Protein AF-A0A172U5B4-F1 (afdb_monomer)

Sequence (116 aa):
MLLCGNLLPIRLQSKPHFLSVRSVSVEVDYENYEIVSVFQDYALIDAESYQRNYQTYNGRPLPVGYYVVNWPEHIRVRRFDERAVFHGPFPSRMEAASALNRLTVNAAAFRRHKLL

Mean predicted aligned error: 14.09 Å

Foldseek 3Di:
DDDDDDDDDDDDDDDPPPPPPPPPPLVLPVVFKWKWFDPDFQWIQTPVRDIAGAEALVRGGDPTAIWIWGAPPPDPDPHNYNRIDTHDRDHDPVVNVVVSVVVSVVVSVVVVVVPD

pLDDT: mean 71.97, std 20.11, range [33.91, 93.69]

Structure (mmCIF, N/CA/C/O backbone):
data_AF-A0A172U5B4-F1
#
_entry.id   AF-A0A172U5B4-F1
#
loop_
_atom_site.group_PDB
_atom_site.id
_atom_site.type_symbol
_atom_site.label_atom_id
_atom_site.label_alt_id
_atom_site.label_comp_id
_atom_site.label_asym_id
_atom_site.label_entity_id
_atom_site.label_seq_id
_atom_site.pdbx_PDB_ins_code
_atom_site.Cartn_x
_atom_site.Cartn_y
_atom_site.Cartn_z
_atom_site.occupancy
_atom_site.B_iso_or_equiv
_atom_site.auth_seq_id
_atom_site.auth_comp_id
_atom_site.auth_asym_id
_atom_site.auth_atom_id
_atom_site.pdbx_PDB_model_num
ATOM 1 N N . MET A 1 1 ? 50.274 51.825 -26.312 1.00 36.62 1 MET A N 1
ATOM 2 C CA . MET A 1 1 ? 49.072 50.987 -26.507 1.00 36.62 1 MET A CA 1
ATOM 3 C C . MET A 1 1 ? 49.473 49.528 -26.299 1.00 36.62 1 MET A C 1
ATOM 5 O O . MET A 1 1 ? 50.285 49.054 -27.074 1.00 36.62 1 MET A O 1
ATOM 9 N N . LEU A 1 2 ? 49.027 48.910 -25.188 1.00 41.53 2 LEU A N 1
ATOM 10 C CA . LEU A 1 2 ? 48.350 47.591 -25.102 1.00 41.53 2 LEU A CA 1
ATOM 11 C C . LEU A 1 2 ? 48.728 46.547 -26.194 1.00 41.53 2 LEU A C 1
ATOM 13 O O . LEU A 1 2 ? 48.509 46.824 -27.363 1.00 41.53 2 LEU A O 1
ATOM 17 N N . LEU A 1 3 ? 49.258 45.342 -25.910 1.00 39.00 3 LEU A N 1
ATOM 18 C CA . LEU A 1 3 ? 48.615 44.231 -25.175 1.00 39.00 3 LEU A CA 1
ATOM 19 C C . LEU A 1 3 ? 49.552 43.011 -24.963 1.00 39.00 3 LEU A C 1
ATOM 21 O O . LEU A 1 3 ? 50.371 42.716 -25.823 1.00 39.00 3 LEU A O 1
ATOM 25 N N . CYS A 1 4 ? 49.267 42.279 -23.870 1.00 33.91 4 CYS A N 1
ATOM 26 C CA . CYS A 1 4 ? 49.280 40.810 -23.670 1.00 33.91 4 CYS A CA 1
ATOM 27 C C . CYS A 1 4 ? 50.587 40.010 -23.870 1.00 33.91 4 CYS A C 1
ATOM 29 O O . CYS A 1 4 ? 51.245 40.107 -24.888 1.00 33.91 4 CYS A O 1
ATOM 31 N N . GLY A 1 5 ? 51.014 39.121 -22.968 1.00 36.78 5 GLY A N 1
ATOM 32 C CA . GLY A 1 5 ? 50.263 38.334 -21.983 1.00 36.78 5 GLY A CA 1
ATOM 33 C C . GLY A 1 5 ? 50.318 36.848 -22.367 1.00 36.78 5 GLY A C 1
ATOM 34 O O . GLY A 1 5 ? 49.683 36.447 -23.332 1.00 36.78 5 GLY A O 1
ATOM 35 N N . ASN A 1 6 ? 51.117 36.081 -21.617 1.00 45.19 6 ASN A N 1
ATOM 36 C CA . ASN A 1 6 ? 51.410 34.640 -21.696 1.00 45.19 6 ASN A CA 1
ATOM 37 C C . ASN A 1 6 ? 50.272 33.717 -22.171 1.00 45.19 6 ASN A C 1
ATOM 39 O O . ASN A 1 6 ? 49.153 33.853 -21.689 1.00 45.19 6 ASN A O 1
ATOM 43 N N . LEU A 1 7 ? 50.601 32.651 -22.917 1.00 42.72 7 LEU A N 1
ATOM 44 C CA . LEU A 1 7 ? 49.854 31.385 -22.853 1.00 42.72 7 LEU A CA 1
ATOM 45 C C . LEU A 1 7 ? 50.749 30.185 -23.236 1.00 42.72 7 LEU A C 1
ATOM 47 O O . LEU A 1 7 ? 51.273 30.105 -24.343 1.00 42.72 7 LEU A O 1
ATOM 51 N N . LEU A 1 8 ? 50.934 29.261 -22.289 1.00 43.88 8 LEU A N 1
ATOM 52 C CA . LEU A 1 8 ? 51.609 27.968 -22.461 1.00 43.88 8 LEU A CA 1
ATOM 53 C C . LEU A 1 8 ? 50.732 26.990 -23.274 1.00 43.88 8 LEU A C 1
ATOM 55 O O . LEU A 1 8 ? 49.504 27.078 -23.197 1.00 43.88 8 LEU A O 1
ATOM 59 N N . PRO A 1 9 ? 51.318 26.017 -24.000 1.00 40.97 9 PRO A N 1
ATOM 60 C CA . PRO A 1 9 ? 50.551 25.032 -24.757 1.00 40.97 9 PRO A CA 1
ATOM 61 C C . PRO A 1 9 ? 49.877 24.004 -23.835 1.00 40.97 9 PRO A C 1
ATOM 63 O O . PRO A 1 9 ? 50.507 23.367 -22.988 1.00 40.97 9 PRO A O 1
ATOM 66 N N . ILE A 1 10 ? 48.568 23.843 -24.024 1.00 45.50 10 ILE A N 1
ATOM 67 C CA . ILE A 1 10 ? 47.709 22.921 -23.282 1.00 45.50 10 ILE A CA 1
ATOM 68 C C . ILE A 1 10 ? 48.009 21.478 -23.707 1.00 45.50 10 ILE A C 1
ATOM 70 O O . ILE A 1 10 ? 47.967 21.109 -24.879 1.00 45.50 10 ILE A O 1
ATOM 74 N N . ARG A 1 11 ? 48.301 20.668 -22.692 1.00 39.78 11 ARG A N 1
ATOM 75 C CA . ARG A 1 11 ? 48.508 19.218 -22.695 1.00 39.78 11 ARG A CA 1
ATOM 76 C C . ARG A 1 11 ? 47.276 18.504 -23.277 1.00 39.78 11 ARG A C 1
ATOM 78 O O . ARG A 1 11 ? 46.180 18.655 -22.744 1.00 39.78 11 ARG A O 1
ATOM 85 N N . LEU A 1 12 ? 47.458 17.696 -24.328 1.00 41.59 12 LEU A N 1
ATOM 86 C CA . LEU A 1 12 ? 46.450 16.734 -24.790 1.00 41.59 12 LEU A CA 1
ATOM 87 C C . LEU A 1 12 ? 46.108 15.770 -23.640 1.00 41.59 12 LEU A C 1
ATOM 89 O O . LEU A 1 12 ? 46.923 14.922 -23.278 1.00 41.59 12 LEU A O 1
ATOM 93 N N . GLN A 1 13 ? 44.905 15.877 -23.078 1.00 39.16 13 GLN A N 1
ATOM 94 C CA . GLN A 1 13 ? 44.289 14.793 -22.316 1.00 39.16 13 GLN A CA 1
ATOM 95 C C . GLN A 1 13 ? 43.417 13.978 -23.270 1.00 39.16 13 GLN A C 1
ATOM 97 O O . GLN A 1 13 ? 42.387 14.442 -23.762 1.00 39.16 13 GLN A O 1
ATOM 102 N N . SER A 1 14 ? 43.860 12.754 -23.544 1.00 41.75 14 SER A N 1
ATOM 103 C CA . SER A 1 14 ? 43.055 11.706 -24.156 1.00 41.75 14 SER A CA 1
ATOM 104 C C . SER A 1 14 ? 41.821 11.453 -23.286 1.00 41.75 14 SER A C 1
ATOM 106 O O . SER A 1 14 ? 41.917 11.066 -22.123 1.00 41.75 14 SER A O 1
ATOM 108 N N . LYS A 1 15 ? 40.639 11.705 -23.853 1.00 43.88 15 LYS A N 1
ATOM 109 C CA . LYS A 1 15 ? 39.359 11.342 -23.242 1.00 43.88 15 LYS A CA 1
ATOM 110 C C . LYS A 1 15 ? 39.318 9.816 -23.093 1.00 43.88 15 LYS A C 1
ATOM 112 O O . LYS A 1 15 ? 39.514 9.130 -24.099 1.00 43.88 15 LYS A O 1
ATOM 117 N N . PRO A 1 16 ? 39.052 9.256 -21.903 1.00 41.66 16 PRO A N 1
ATOM 118 C CA . PRO A 1 16 ? 38.768 7.838 -21.813 1.00 41.66 16 PRO A CA 1
ATOM 119 C C . PRO A 1 16 ? 37.440 7.590 -22.529 1.00 41.66 16 PRO A C 1
ATOM 121 O O . PRO A 1 16 ? 36.439 8.260 -22.264 1.00 41.66 16 PRO A O 1
ATOM 124 N N . HIS A 1 17 ? 37.450 6.643 -23.466 1.00 38.44 17 HIS A N 1
ATOM 125 C CA . HIS A 1 17 ? 36.243 6.043 -24.015 1.00 38.44 17 HIS A CA 1
ATOM 126 C C . HIS A 1 17 ? 35.446 5.456 -22.848 1.00 38.44 17 HIS A 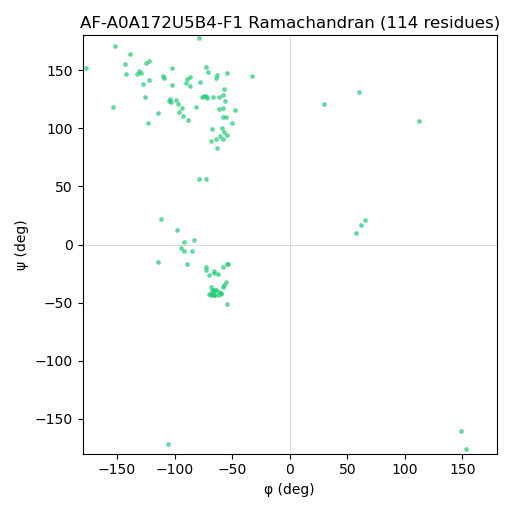C 1
ATOM 128 O O . HIS A 1 17 ? 35.729 4.359 -22.371 1.00 38.44 17 HIS A O 1
ATOM 134 N N . PHE A 1 18 ? 34.469 6.218 -22.359 1.00 44.19 18 PHE A N 1
ATOM 135 C CA . PHE A 1 18 ? 33.476 5.717 -21.429 1.00 44.19 18 PHE A CA 1
ATOM 136 C C . PHE A 1 18 ? 32.634 4.723 -22.222 1.00 44.19 18 PHE A C 1
ATOM 138 O O . PHE A 1 18 ? 31.812 5.107 -23.056 1.00 44.19 18 PHE A O 1
ATOM 145 N N . LEU A 1 19 ? 32.940 3.438 -22.042 1.00 45.59 19 LEU A N 1
ATOM 146 C CA . LEU A 1 19 ? 32.132 2.339 -22.540 1.00 45.59 19 LEU A CA 1
ATOM 147 C C . LEU A 1 19 ? 30.687 2.643 -22.148 1.00 45.59 19 LEU A C 1
ATOM 149 O O . LEU A 1 19 ? 30.368 2.752 -20.965 1.00 45.59 19 LEU A O 1
ATOM 153 N N . SER A 1 20 ? 29.843 2.848 -23.160 1.00 44.75 20 SER A N 1
ATOM 154 C CA . SER A 1 20 ? 28.402 2.954 -23.000 1.00 44.75 20 SER A CA 1
ATOM 155 C C . SER A 1 20 ? 27.941 1.632 -22.405 1.00 44.75 20 SER A C 1
ATOM 157 O O . SER A 1 20 ? 27.748 0.637 -23.106 1.00 44.75 20 SER A O 1
ATOM 159 N N . VAL A 1 21 ? 27.854 1.601 -21.075 1.00 52.88 21 VAL A N 1
ATOM 160 C CA . VAL A 1 21 ? 27.094 0.594 -20.358 1.00 52.88 21 VAL A CA 1
ATOM 161 C C . VAL A 1 21 ? 25.713 0.710 -20.966 1.00 52.88 21 VAL A C 1
ATOM 163 O O . VAL A 1 21 ? 25.057 1.738 -20.808 1.00 52.88 21 VAL A O 1
ATOM 166 N N . ARG A 1 22 ? 25.314 -0.300 -21.747 1.00 45.41 22 ARG A N 1
ATOM 167 C CA . ARG A 1 22 ? 23.924 -0.471 -22.143 1.00 45.41 22 ARG A CA 1
ATOM 168 C C . ARG A 1 22 ? 23.142 -0.381 -20.847 1.00 45.41 22 ARG A C 1
ATOM 170 O O . ARG A 1 22 ? 23.209 -1.302 -20.033 1.00 45.41 22 ARG A O 1
ATOM 177 N N . SER A 1 23 ? 22.483 0.752 -20.638 1.00 45.53 23 SER A N 1
ATOM 178 C CA . SER A 1 23 ? 21.452 0.907 -19.637 1.00 45.53 23 SER A CA 1
ATOM 179 C C . SER A 1 23 ? 20.429 -0.145 -20.013 1.00 45.53 23 SER A C 1
ATOM 181 O O . SER A 1 23 ? 19.594 0.061 -20.887 1.00 45.53 23 SER A O 1
ATOM 183 N N . VAL A 1 24 ? 20.574 -1.341 -19.445 1.00 43.34 24 VAL A N 1
ATOM 184 C CA . VAL A 1 24 ? 19.468 -2.270 -19.344 1.00 43.34 24 VAL A CA 1
ATOM 185 C C . VAL A 1 24 ? 18.529 -1.506 -18.442 1.00 43.34 24 VAL A C 1
ATOM 187 O O . VAL A 1 24 ? 18.703 -1.520 -17.223 1.00 43.34 24 VAL A O 1
ATOM 190 N N . SER A 1 25 ? 17.642 -0.727 -19.061 1.00 44.59 25 SER A N 1
ATOM 191 C CA . SER A 1 25 ? 16.451 -0.207 -18.430 1.00 44.59 25 SER A CA 1
ATOM 192 C C . SER A 1 25 ? 15.780 -1.452 -17.898 1.00 44.59 25 SER A C 1
ATOM 194 O O . SER A 1 25 ? 15.155 -2.213 -18.629 1.00 44.59 25 SER A O 1
ATOM 196 N N . VAL A 1 26 ? 16.062 -1.757 -16.637 1.00 48.47 26 VAL A N 1
ATOM 197 C CA . VAL A 1 26 ? 15.193 -2.611 -15.871 1.00 48.47 26 VAL A CA 1
ATOM 198 C C . VAL A 1 26 ? 13.901 -1.824 -15.925 1.00 48.47 26 VAL A C 1
ATOM 200 O O . VAL A 1 26 ? 13.797 -0.789 -15.271 1.00 48.47 26 VAL A O 1
ATOM 203 N N . GLU A 1 27 ? 12.995 -2.228 -16.812 1.00 48.47 27 GLU A N 1
ATOM 204 C CA . GLU A 1 27 ? 11.607 -1.807 -16.762 1.00 48.47 27 GLU A CA 1
ATOM 205 C C . GLU A 1 27 ? 11.098 -2.362 -15.443 1.00 48.47 27 GLU A C 1
ATOM 207 O O . GLU A 1 27 ? 10.636 -3.495 -15.307 1.00 48.47 27 GLU A O 1
ATOM 212 N N . VAL A 1 28 ? 11.393 -1.591 -14.404 1.00 50.97 28 VAL A N 1
ATOM 213 C CA . VAL A 1 28 ? 10.807 -1.762 -13.111 1.00 50.97 28 VAL A CA 1
ATOM 214 C C . VAL A 1 28 ? 9.337 -1.529 -13.371 1.00 50.97 28 VAL A C 1
ATOM 216 O O . VAL A 1 28 ? 8.945 -0.452 -13.815 1.00 50.97 28 VAL A O 1
ATOM 219 N N . ASP A 1 29 ? 8.560 -2.575 -13.144 1.00 57.47 29 ASP A N 1
ATOM 220 C CA . ASP A 1 29 ? 7.128 -2.632 -13.388 1.00 57.47 29 ASP A CA 1
ATOM 221 C C . ASP A 1 29 ? 6.393 -1.784 -12.336 1.00 57.47 29 ASP A C 1
ATOM 223 O O . ASP A 1 29 ? 5.570 -2.271 -11.566 1.00 57.47 29 ASP A O 1
ATOM 227 N N . TYR A 1 30 ? 6.746 -0.497 -12.239 1.00 55.12 30 TYR A N 1
ATOM 228 C CA . TYR A 1 30 ? 6.107 0.475 -11.355 1.00 55.12 30 TYR A CA 1
ATOM 229 C C . TYR A 1 30 ? 4.612 0.589 -11.658 1.00 55.12 30 TYR A C 1
ATOM 231 O O . TYR A 1 30 ? 3.859 1.037 -10.806 1.00 55.12 30 TYR A O 1
ATOM 239 N N . GLU A 1 31 ? 4.173 0.152 -12.840 1.00 63.84 31 GLU A N 1
ATOM 240 C CA . GLU A 1 31 ? 2.765 0.101 -13.212 1.00 63.84 31 GLU A CA 1
ATOM 241 C C . GLU A 1 31 ? 1.945 -0.898 -12.385 1.00 63.84 31 GLU A C 1
ATOM 243 O O . GLU A 1 31 ? 0.734 -0.724 -12.244 1.00 63.84 31 GLU A O 1
ATOM 248 N N . ASN A 1 32 ? 2.585 -1.927 -11.824 1.00 77.12 32 ASN A N 1
ATOM 249 C CA . ASN A 1 32 ? 1.904 -2.978 -11.067 1.00 77.12 32 ASN A CA 1
ATOM 250 C C . ASN A 1 32 ? 1.882 -2.721 -9.563 1.00 77.12 32 ASN A C 1
ATOM 252 O O . ASN A 1 32 ? 1.269 -3.493 -8.827 1.00 77.12 32 ASN A O 1
ATOM 256 N N . TYR A 1 33 ? 2.522 -1.644 -9.107 1.00 84.69 33 TYR A N 1
ATOM 257 C CA . TYR A 1 33 ? 2.582 -1.305 -7.700 1.00 84.69 33 TYR A CA 1
ATOM 258 C C . TYR A 1 33 ? 2.013 0.077 -7.418 1.00 84.69 33 TYR A C 1
ATOM 260 O O . TYR A 1 33 ? 2.285 1.038 -8.130 1.00 84.69 33 TYR A O 1
ATOM 268 N N . GLU A 1 34 ? 1.312 0.202 -6.301 1.00 88.56 34 GLU A N 1
ATOM 269 C CA . GLU A 1 34 ? 0.771 1.479 -5.855 1.00 88.56 34 GLU A CA 1
ATOM 270 C C . GLU A 1 34 ? 0.856 1.612 -4.339 1.00 88.56 34 GLU A C 1
ATOM 272 O O . GLU A 1 34 ? 0.752 0.632 -3.608 1.00 88.56 34 GLU A O 1
ATOM 277 N N . ILE A 1 35 ? 1.062 2.832 -3.848 1.00 90.75 35 ILE A N 1
ATOM 278 C CA . ILE A 1 35 ? 1.044 3.115 -2.413 1.00 90.75 35 ILE A CA 1
ATOM 279 C C . ILE A 1 35 ? -0.320 3.685 -2.057 1.00 90.75 35 ILE A C 1
ATOM 281 O O . ILE A 1 35 ? -0.707 4.723 -2.587 1.00 90.75 35 ILE A O 1
ATOM 285 N N . VAL A 1 36 ? -0.990 3.046 -1.106 1.00 92.69 36 VAL A N 1
ATOM 286 C CA . VAL A 1 36 ? -2.307 3.447 -0.607 1.00 92.69 36 VAL A CA 1
ATOM 287 C C . VAL A 1 36 ? -2.267 3.707 0.892 1.00 92.69 36 VAL A C 1
ATOM 289 O O . VAL A 1 36 ? -1.396 3.200 1.605 1.00 92.69 36 VAL A O 1
ATOM 292 N N . SER A 1 37 ? -3.226 4.485 1.382 1.00 93.69 37 SER A N 1
ATOM 293 C CA . SER A 1 37 ? -3.423 4.738 2.809 1.00 93.69 37 SER A CA 1
ATOM 294 C C . SER A 1 37 ? -4.752 4.147 3.260 1.00 93.69 37 SER A C 1
ATOM 296 O O . SER A 1 37 ? -5.811 4.614 2.849 1.00 93.69 37 SER A O 1
ATOM 298 N N . VAL A 1 38 ? -4.715 3.122 4.105 1.00 93.12 38 V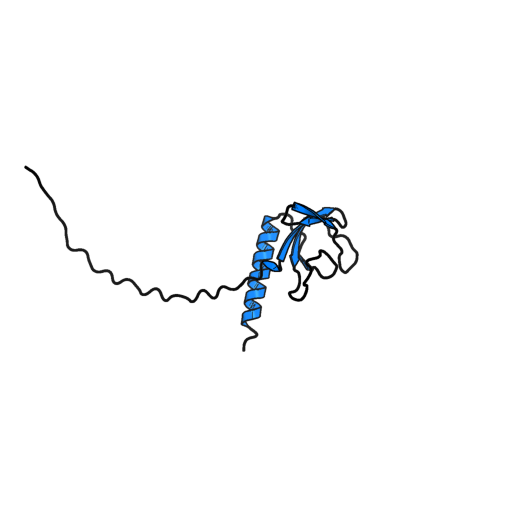AL A N 1
ATOM 299 C CA . VAL A 1 38 ? -5.913 2.593 4.765 1.00 93.12 38 VAL A CA 1
ATOM 300 C C . VAL A 1 38 ? -6.204 3.484 5.963 1.00 93.12 38 VAL A C 1
ATOM 302 O O . VAL A 1 38 ? -5.380 3.579 6.871 1.00 93.12 38 VAL A O 1
ATOM 305 N N . PHE A 1 39 ? -7.367 4.129 5.965 1.00 92.06 39 PHE A N 1
ATOM 306 C CA . PHE A 1 39 ? -7.790 5.033 7.041 1.00 92.06 39 PHE A CA 1
ATOM 307 C C . PHE A 1 39 ? -9.014 4.518 7.809 1.00 92.06 39 PHE A C 1
ATOM 309 O O . PHE A 1 39 ? -9.288 5.002 8.904 1.00 92.06 39 PHE A O 1
ATOM 316 N N . GLN A 1 40 ? -9.730 3.532 7.261 1.00 91.25 40 G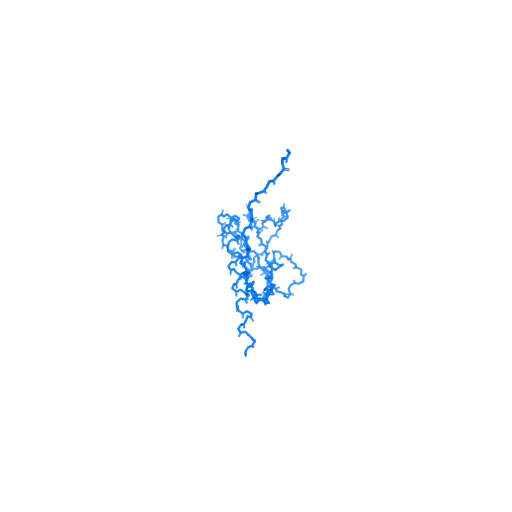LN A N 1
ATOM 317 C CA . GLN A 1 40 ? -10.863 2.877 7.911 1.00 91.25 40 GLN A CA 1
ATOM 318 C C . GLN A 1 40 ? -11.028 1.433 7.419 1.00 91.25 40 GLN A C 1
ATOM 320 O O . GLN A 1 40 ? -10.438 1.018 6.416 1.00 91.25 40 GLN 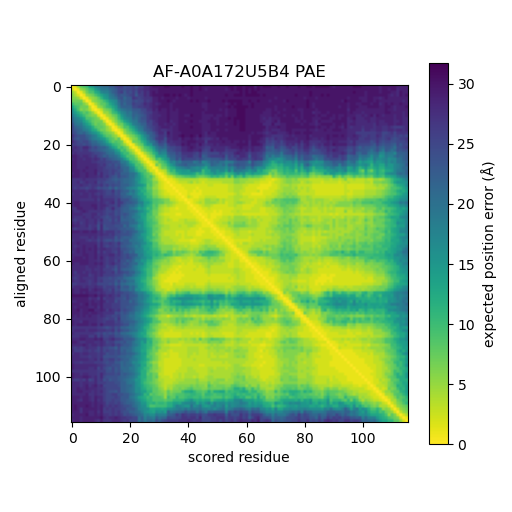A O 1
ATOM 325 N N . ASP A 1 41 ? -11.905 0.688 8.084 1.00 91.12 41 ASP A N 1
ATOM 326 C CA . ASP A 1 41 ? -12.300 -0.647 7.648 1.00 91.12 41 ASP A CA 1
ATOM 327 C C . ASP A 1 41 ? -12.884 -0.595 6.227 1.00 91.12 41 ASP A C 1
ATOM 329 O O . ASP A 1 41 ? -13.765 0.213 5.920 1.00 91.12 41 ASP A O 1
ATOM 333 N N . TYR A 1 42 ? -12.362 -1.458 5.352 1.00 89.31 42 TYR A N 1
ATOM 334 C CA . TYR A 1 42 ? -12.767 -1.606 3.948 1.00 89.31 42 TYR A CA 1
ATOM 335 C C . TYR A 1 42 ? -12.661 -0.352 3.068 1.00 89.31 42 TYR A C 1
ATOM 337 O O . TYR A 1 42 ? -13.111 -0.404 1.922 1.00 89.31 42 TYR A O 1
ATOM 345 N N . ALA A 1 43 ? -12.038 0.740 3.529 1.00 90.81 43 ALA A N 1
ATOM 346 C CA . ALA A 1 43 ? -11.727 1.876 2.665 1.00 90.81 43 ALA A CA 1
ATOM 347 C C . ALA A 1 43 ? -10.291 2.390 2.803 1.00 90.81 43 ALA A C 1
ATOM 349 O O . ALA A 1 43 ? -9.665 2.368 3.866 1.00 90.81 43 ALA A O 1
ATOM 350 N N . LEU A 1 44 ? -9.777 2.863 1.674 1.00 93.00 44 LEU A N 1
ATOM 351 C CA . LEU A 1 44 ? -8.434 3.394 1.514 1.00 93.00 44 LEU A CA 1
ATOM 352 C C . LEU A 1 44 ? -8.448 4.648 0.642 1.00 93.00 44 LEU A C 1
ATOM 354 O O . LEU A 1 44 ? -9.424 4.921 -0.056 1.00 93.00 44 LEU A O 1
ATOM 358 N N . ILE A 1 45 ? -7.360 5.403 0.698 1.00 92.25 45 ILE A N 1
ATOM 359 C CA . ILE A 1 45 ? -7.045 6.507 -0.203 1.00 92.25 45 ILE A CA 1
ATOM 360 C C . ILE A 1 45 ? -5.961 6.011 -1.158 1.00 92.25 45 ILE A C 1
ATOM 362 O O . ILE A 1 45 ? -4.918 5.525 -0.706 1.00 92.25 45 ILE A O 1
ATOM 366 N N . ASP A 1 46 ? -6.234 6.098 -2.455 1.00 89.19 46 ASP A N 1
ATOM 367 C CA . ASP A 1 46 ? -5.313 5.695 -3.518 1.00 89.19 46 ASP A CA 1
ATOM 368 C C . ASP A 1 46 ? -4.227 6.760 -3.786 1.00 89.19 46 ASP A C 1
ATOM 370 O O . ASP A 1 46 ? -4.189 7.819 -3.145 1.00 89.19 46 ASP A O 1
ATOM 374 N N . ALA A 1 47 ? -3.295 6.481 -4.701 1.00 84.69 47 ALA A N 1
ATOM 375 C CA . ALA A 1 47 ? -2.212 7.415 -5.021 1.00 84.69 47 ALA A CA 1
ATOM 376 C C . ALA A 1 47 ? -2.716 8.711 -5.682 1.00 84.69 47 ALA A C 1
ATOM 378 O O . ALA A 1 47 ? -2.050 9.747 -5.595 1.00 84.69 47 ALA A O 1
ATOM 379 N N . GLU A 1 48 ? -3.898 8.664 -6.295 1.00 84.81 48 GLU A N 1
ATOM 380 C CA . GLU A 1 48 ? -4.602 9.808 -6.877 1.00 84.81 48 GLU A CA 1
ATOM 381 C C . GLU A 1 48 ? -5.416 10.594 -5.833 1.00 84.81 48 GLU A C 1
ATOM 383 O O . GLU A 1 48 ? -6.066 11.585 -6.161 1.00 84.81 48 GLU A O 1
ATOM 388 N N . SER A 1 49 ? -5.327 10.208 -4.556 1.00 87.81 49 SER A N 1
ATOM 389 C CA . SER A 1 49 ? -6.072 10.799 -3.440 1.00 87.81 49 SER A CA 1
ATOM 390 C C . SER A 1 49 ? -7.589 10.587 -3.505 1.00 87.81 49 SER A C 1
ATOM 392 O O . SER A 1 49 ? -8.339 11.310 -2.845 1.00 87.81 49 SER A O 1
ATOM 394 N N . TYR A 1 50 ? -8.060 9.581 -4.245 1.00 88.38 50 TYR A N 1
ATOM 395 C CA . TYR A 1 50 ? -9.458 9.171 -4.214 1.00 88.38 50 TYR A CA 1
ATOM 396 C C . TYR A 1 50 ? -9.708 8.125 -3.136 1.00 88.38 50 TYR A C 1
ATOM 398 O O . TYR A 1 50 ? -8.925 7.202 -2.911 1.00 88.38 50 TYR A O 1
ATOM 406 N N . GLN A 1 51 ? -10.869 8.243 -2.498 1.00 92.56 51 GLN A N 1
ATOM 407 C CA . GLN A 1 51 ? -11.369 7.209 -1.611 1.00 92.56 51 GLN A CA 1
ATOM 408 C C . GLN A 1 51 ? -11.878 6.020 -2.431 1.00 92.56 51 GLN A C 1
ATOM 410 O O . GLN A 1 51 ? -12.721 6.166 -3.323 1.00 92.56 51 GLN A O 1
ATOM 415 N N . ARG A 1 52 ? -11.394 4.827 -2.095 1.00 89.94 52 ARG A N 1
ATOM 416 C CA . ARG A 1 52 ? -11.774 3.561 -2.725 1.00 89.94 52 ARG A CA 1
ATOM 417 C C . ARG A 1 52 ? -12.123 2.535 -1.661 1.00 89.94 52 ARG A C 1
ATOM 419 O O . ARG A 1 52 ? -11.561 2.540 -0.569 1.00 89.94 52 ARG A O 1
ATOM 426 N N . ASN A 1 53 ? -13.033 1.633 -2.008 1.00 91.25 53 ASN A N 1
ATOM 427 C CA . ASN A 1 53 ? -13.309 0.462 -1.188 1.00 91.25 53 ASN A CA 1
ATOM 428 C C . ASN A 1 53 ? -12.341 -0.660 -1.555 1.00 91.25 53 ASN A C 1
ATOM 430 O O . ASN A 1 53 ? -12.022 -0.823 -2.737 1.00 91.25 53 ASN A O 1
ATOM 434 N N . TYR A 1 54 ? -11.923 -1.438 -0.559 1.00 89.38 54 TYR A N 1
ATOM 435 C CA . TYR A 1 54 ? -11.093 -2.617 -0.773 1.00 89.38 54 TYR A CA 1
ATOM 436 C C . TYR A 1 54 ? -11.703 -3.882 -0.171 1.00 89.38 54 TYR A C 1
ATOM 438 O O . TYR A 1 54 ? -12.492 -3.836 0.773 1.00 89.38 54 TYR A O 1
ATOM 446 N N . GLN A 1 55 ? -11.305 -5.024 -0.718 1.00 87.50 55 GLN A N 1
ATOM 447 C CA . GLN A 1 55 ? -11.598 -6.353 -0.208 1.00 87.50 55 GLN A CA 1
ATOM 448 C C . GLN A 1 55 ? -10.292 -7.125 -0.071 1.00 87.50 55 GLN A C 1
ATOM 450 O O . GLN A 1 55 ? -9.422 -7.064 -0.933 1.00 87.50 55 GLN A O 1
ATOM 455 N N . THR A 1 56 ? -10.151 -7.853 1.028 1.00 85.00 56 THR A N 1
ATOM 456 C CA . THR A 1 56 ? -9.017 -8.742 1.278 1.00 85.00 56 THR A CA 1
ATOM 457 C C . THR A 1 56 ? -9.431 -10.183 1.031 1.00 85.00 56 THR A C 1
ATOM 459 O O . THR A 1 56 ? -10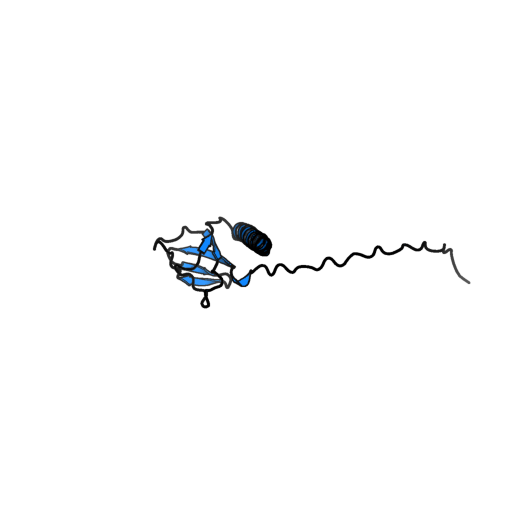.584 -10.553 1.245 1.00 85.00 56 THR A O 1
ATOM 462 N N . TYR A 1 57 ? -8.473 -11.028 0.651 1.00 80.25 57 TYR A N 1
ATOM 463 C CA . TYR A 1 57 ? -8.715 -12.458 0.425 1.00 80.25 57 TYR A CA 1
ATOM 464 C C . TYR A 1 57 ? -9.336 -13.180 1.636 1.00 80.25 57 TYR A C 1
ATOM 466 O O . TYR A 1 57 ? -10.116 -14.113 1.489 1.00 80.25 57 TYR A O 1
ATOM 474 N N . ASN A 1 58 ? -9.005 -12.751 2.856 1.00 82.31 58 ASN A N 1
ATOM 475 C CA . ASN A 1 58 ? -9.521 -13.349 4.088 1.00 82.31 58 ASN A CA 1
ATOM 476 C C . ASN A 1 58 ? -10.806 -12.678 4.608 1.00 82.31 58 ASN A C 1
ATOM 478 O O . ASN A 1 58 ? -11.273 -13.044 5.688 1.00 82.31 58 ASN A O 1
ATOM 482 N N . GLY A 1 59 ? -11.339 -11.680 3.894 1.00 83.31 59 GLY A N 1
ATOM 483 C CA . GLY A 1 59 ? -12.499 -10.897 4.320 1.00 83.31 59 GL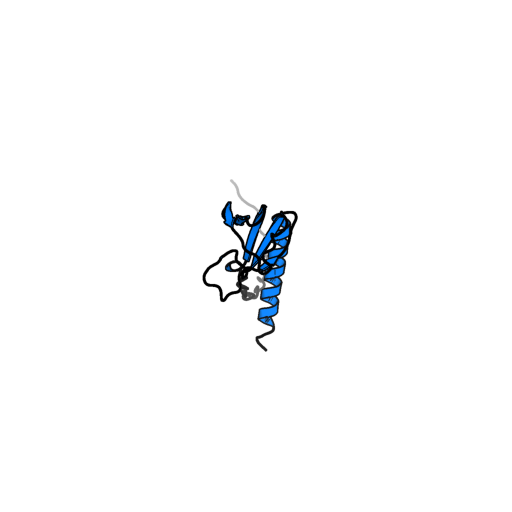Y A CA 1
ATOM 484 C C . GLY A 1 59 ? -12.285 -10.124 5.624 1.00 83.31 59 GLY A C 1
ATOM 485 O O . GLY A 1 59 ? -13.260 -9.734 6.259 1.00 83.31 59 GLY A O 1
ATOM 486 N N . ARG A 1 60 ? -11.033 -9.935 6.065 1.00 86.56 60 ARG A N 1
ATOM 487 C CA . ARG A 1 60 ? -10.702 -9.163 7.269 1.00 86.56 60 ARG A CA 1
ATOM 488 C C . ARG A 1 60 ? -10.196 -7.776 6.884 1.00 86.56 60 ARG A C 1
ATOM 490 O O . ARG A 1 60 ? -9.376 -7.680 5.967 1.00 86.56 60 ARG A O 1
ATOM 497 N N . PRO A 1 61 ? -10.621 -6.715 7.586 1.00 88.69 61 PRO A N 1
ATOM 498 C CA . PRO A 1 61 ? -10.098 -5.383 7.334 1.00 88.69 61 PRO A CA 1
ATOM 499 C C . PRO A 1 61 ? -8.597 -5.331 7.649 1.00 88.69 61 PRO A C 1
ATOM 501 O O . PRO A 1 61 ? -8.098 -6.006 8.555 1.00 88.69 61 PRO A O 1
ATOM 504 N N . LEU A 1 62 ? -7.876 -4.535 6.867 1.00 88.50 62 LEU A N 1
ATOM 505 C CA . LEU A 1 62 ? -6.478 -4.209 7.102 1.00 88.50 62 LEU A CA 1
ATOM 506 C C . LEU A 1 62 ? -6.377 -3.152 8.212 1.00 88.50 62 LEU A C 1
ATOM 508 O O . LEU A 1 62 ? -7.165 -2.205 8.216 1.00 88.50 62 LEU A O 1
ATOM 512 N N . PRO A 1 63 ? -5.391 -3.261 9.121 1.00 91.19 63 PRO A N 1
ATOM 513 C CA . PRO A 1 63 ? -5.079 -2.195 10.066 1.00 91.19 63 PRO A CA 1
ATOM 514 C C . PRO A 1 63 ? -4.812 -0.862 9.363 1.00 91.19 63 PRO A C 1
ATOM 516 O O . PRO A 1 63 ? -4.230 -0.842 8.278 1.00 91.19 63 PRO A O 1
ATOM 519 N N . VAL A 1 64 ? -5.166 0.245 10.014 1.00 92.44 64 VAL A N 1
ATOM 520 C CA . VAL A 1 64 ? -4.876 1.604 9.532 1.00 92.44 64 VAL A CA 1
ATOM 521 C C . VAL A 1 64 ? -3.372 1.790 9.326 1.00 92.44 64 VAL A C 1
ATOM 523 O O . VAL A 1 64 ? -2.565 1.416 10.179 1.00 92.44 64 VAL A O 1
ATOM 526 N N . GLY A 1 65 ? -2.995 2.374 8.191 1.00 93.56 65 GLY A N 1
ATOM 527 C CA . GLY A 1 65 ? -1.600 2.596 7.825 1.00 93.56 65 GLY A CA 1
ATOM 528 C C . GLY A 1 65 ? -1.380 2.657 6.319 1.00 93.56 65 GLY A C 1
ATOM 529 O O . GLY A 1 65 ? -2.316 2.588 5.522 1.00 93.56 65 GLY A O 1
ATOM 530 N N . TYR A 1 66 ? -0.116 2.774 5.924 1.00 93.31 66 TYR A N 1
ATOM 531 C CA . TYR A 1 66 ? 0.274 2.787 4.519 1.00 93.31 66 TYR A CA 1
ATOM 532 C C . TYR A 1 66 ? 0.559 1.374 4.028 1.00 93.31 66 TYR A C 1
ATOM 534 O O . TYR A 1 66 ? 1.217 0.592 4.714 1.00 93.31 66 TYR A O 1
ATOM 542 N N . TYR A 1 67 ? 0.113 1.061 2.819 1.00 92.94 67 TYR A N 1
ATOM 543 C CA . TYR A 1 67 ? 0.351 -0.230 2.188 1.00 92.94 67 TYR A CA 1
ATOM 544 C C . TYR A 1 67 ? 0.910 -0.035 0.792 1.00 92.94 67 TYR A C 1
ATOM 546 O O . TYR A 1 67 ? 0.572 0.922 0.098 1.00 92.94 67 TYR A O 1
ATOM 554 N N . VAL A 1 68 ? 1.756 -0.971 0.382 1.00 91.31 68 VAL A N 1
ATOM 555 C CA . VAL A 1 68 ? 2.130 -1.137 -1.020 1.00 91.31 68 VAL A CA 1
ATOM 556 C C . VAL A 1 68 ? 1.231 -2.221 -1.591 1.00 91.31 68 VAL A C 1
ATOM 558 O O . VAL A 1 68 ? 1.302 -3.372 -1.165 1.00 91.31 68 VAL A O 1
ATOM 561 N N . VAL A 1 69 ? 0.371 -1.844 -2.522 1.00 89.19 69 VAL A N 1
ATOM 562 C CA . VAL A 1 69 ? -0.478 -2.747 -3.288 1.00 89.19 69 VAL A CA 1
ATOM 563 C C . VAL A 1 69 ? 0.302 -3.230 -4.495 1.00 89.19 69 VAL A C 1
ATOM 565 O O . VAL A 1 69 ? 0.990 -2.446 -5.140 1.00 89.19 69 VAL A O 1
ATOM 568 N N . ASN A 1 70 ? 0.205 -4.519 -4.782 1.00 87.81 70 ASN A N 1
ATOM 569 C CA . ASN A 1 70 ? 0.754 -5.143 -5.972 1.00 87.81 70 ASN A CA 1
ATOM 570 C C . ASN A 1 70 ? -0.360 -5.897 -6.705 1.00 87.81 70 ASN A C 1
ATOM 572 O O . ASN A 1 70 ? -1.027 -6.744 -6.099 1.00 87.81 70 ASN A O 1
ATOM 576 N N . TRP A 1 71 ? -0.541 -5.619 -7.996 1.00 83.44 71 TRP A N 1
ATOM 577 C CA . TRP A 1 71 ? -1.432 -6.387 -8.865 1.00 83.44 71 TRP A CA 1
ATOM 578 C C . TRP A 1 71 ? -0.611 -7.313 -9.752 1.00 83.44 71 TRP A C 1
ATOM 580 O O . TRP A 1 71 ? 0.233 -6.843 -10.514 1.00 83.44 71 TRP A O 1
ATOM 590 N N . PRO A 1 72 ? -0.852 -8.630 -9.706 1.00 72.94 72 PRO A N 1
ATOM 591 C CA . PRO A 1 72 ? -0.141 -9.531 -10.589 1.00 72.94 72 PRO A CA 1
ATOM 592 C C . PRO A 1 72 ? -0.495 -9.249 -12.061 1.00 72.94 72 PRO A C 1
ATOM 594 O O . PRO A 1 72 ? -1.641 -8.966 -12.405 1.00 72.94 72 PRO A O 1
ATOM 597 N N . GLU A 1 73 ? 0.507 -9.380 -12.931 1.00 64.38 73 GLU A N 1
ATOM 598 C CA . GLU A 1 73 ? 0.561 -8.928 -14.340 1.00 64.38 73 GLU A CA 1
ATOM 599 C C . GLU A 1 73 ? -0.594 -9.432 -15.242 1.00 64.38 73 GLU A C 1
ATOM 601 O O . GLU A 1 73 ? -0.865 -8.886 -16.306 1.00 64.38 73 GLU A O 1
ATOM 606 N N . HIS A 1 74 ? -1.328 -10.463 -14.812 1.00 65.94 74 HIS A N 1
ATOM 607 C CA . HIS A 1 74 ? -2.481 -11.014 -15.534 1.00 65.94 74 HIS A CA 1
ATOM 608 C C . HIS A 1 74 ? -3.806 -10.274 -15.263 1.00 65.94 74 HIS A C 1
ATOM 610 O O . HIS A 1 74 ? -4.831 -10.583 -15.881 1.00 65.94 74 HIS A O 1
ATOM 616 N N . ILE A 1 75 ? -3.821 -9.310 -14.343 1.00 64.25 75 ILE A N 1
ATOM 617 C CA . ILE A 1 75 ? -5.019 -8.567 -13.956 1.00 64.25 75 ILE A CA 1
ATOM 618 C C . ILE A 1 75 ? -5.193 -7.348 -14.872 1.00 64.25 75 ILE A C 1
ATOM 620 O O . ILE A 1 75 ? -4.506 -6.343 -14.738 1.00 64.25 75 ILE A O 1
ATOM 624 N N . ARG A 1 76 ? -6.176 -7.399 -15.782 1.00 60.03 76 ARG A N 1
ATOM 625 C CA . ARG A 1 76 ? -6.515 -6.256 -16.660 1.00 60.03 76 ARG A CA 1
ATOM 626 C C . ARG A 1 76 ? -7.232 -5.109 -15.945 1.00 60.03 76 ARG A C 1
ATOM 628 O O . ARG A 1 76 ? -7.292 -4.008 -16.480 1.00 60.03 76 ARG A O 1
ATOM 635 N N . VAL A 1 77 ? -7.827 -5.368 -14.780 1.00 69.00 77 VAL A N 1
ATOM 636 C CA . VAL A 1 77 ? -8.605 -4.375 -14.031 1.00 69.00 77 VAL A CA 1
ATOM 637 C C . VAL A 1 77 ? -8.004 -4.235 -12.642 1.00 69.00 77 VAL A C 1
ATOM 639 O O . VAL A 1 77 ? -8.198 -5.105 -11.798 1.00 69.00 77 VAL A O 1
ATOM 642 N N . ARG A 1 78 ? -7.279 -3.137 -12.414 1.00 71.56 78 ARG A N 1
ATOM 643 C CA . ARG A 1 78 ? -6.678 -2.796 -11.119 1.00 71.56 78 ARG A CA 1
ATOM 644 C C . ARG A 1 78 ? -7.786 -2.460 -10.124 1.00 71.56 78 ARG A C 1
ATOM 646 O O . ARG A 1 78 ? -8.264 -1.332 -10.051 1.00 71.56 78 ARG A O 1
ATOM 653 N N . ARG A 1 79 ? -8.273 -3.481 -9.424 1.00 78.81 79 ARG A N 1
ATOM 654 C CA . ARG A 1 79 ? -9.241 -3.356 -8.332 1.00 78.81 79 ARG A CA 1
ATOM 655 C C . ARG A 1 79 ? -8.547 -3.686 -7.027 1.00 78.81 79 ARG A C 1
ATOM 657 O O . ARG A 1 79 ? -7.689 -4.561 -6.983 1.00 78.81 79 ARG A O 1
ATOM 664 N N . PHE A 1 80 ? -8.934 -3.001 -5.962 1.00 81.31 80 PHE A N 1
ATOM 665 C CA . PHE A 1 80 ? -8.491 -3.309 -4.606 1.00 81.31 80 PHE A CA 1
ATOM 666 C C . PHE A 1 80 ? -9.287 -4.502 -4.063 1.00 81.31 80 PHE A C 1
ATOM 668 O O . PHE A 1 80 ? -9.993 -4.375 -3.074 1.00 81.31 80 PHE A O 1
ATOM 675 N N . ASP A 1 81 ? -9.269 -5.633 -4.760 1.00 82.88 81 ASP A N 1
ATOM 676 C CA . ASP A 1 81 ? -9.997 -6.840 -4.373 1.00 82.88 81 ASP A CA 1
ATOM 677 C C . ASP A 1 81 ? -9.052 -7.918 -3.823 1.00 82.88 81 ASP A C 1
ATOM 679 O O . ASP A 1 81 ? -7.863 -7.683 -3.613 1.00 82.88 81 ASP A O 1
ATOM 683 N N . GLU A 1 82 ? -9.581 -9.120 -3.597 1.00 79.25 82 GLU A N 1
ATOM 684 C CA . GLU A 1 82 ? -8.839 -10.288 -3.107 1.00 79.25 82 GLU A CA 1
ATOM 685 C C . GLU A 1 82 ? -7.590 -10.654 -3.927 1.00 79.25 82 GLU A C 1
ATOM 687 O O . GLU A 1 82 ? -6.739 -11.404 -3.446 1.00 79.25 82 GLU A O 1
ATOM 692 N N . ARG A 1 83 ? -7.474 -10.144 -5.159 1.00 80.88 83 ARG A N 1
ATOM 693 C CA . ARG A 1 83 ? -6.346 -10.394 -6.063 1.00 80.88 83 ARG A CA 1
ATOM 694 C C . ARG A 1 83 ? -5.225 -9.378 -5.878 1.00 80.88 83 ARG A C 1
ATOM 696 O O . ARG A 1 83 ? -4.108 -9.619 -6.337 1.00 80.88 83 ARG A O 1
ATOM 703 N N . ALA A 1 84 ? -5.517 -8.250 -5.237 1.00 85.00 84 ALA A N 1
ATOM 704 C CA . ALA A 1 84 ? -4.530 -7.256 -4.869 1.00 85.00 84 ALA A CA 1
ATOM 705 C C . ALA A 1 84 ? -3.741 -7.745 -3.649 1.00 85.00 84 ALA A C 1
ATOM 707 O O . ALA A 1 84 ? -4.301 -8.116 -2.614 1.00 85.00 84 ALA A O 1
ATOM 708 N N . VAL A 1 85 ? -2.416 -7.746 -3.765 1.00 87.19 85 VAL A N 1
ATOM 709 C CA . VAL A 1 85 ? -1.532 -8.128 -2.664 1.00 87.19 85 VAL A CA 1
ATOM 710 C C . VAL A 1 85 ? -1.133 -6.870 -1.910 1.00 87.19 85 VAL A C 1
ATOM 712 O O . VAL A 1 85 ? -0.482 -5.991 -2.463 1.00 87.19 85 VAL A O 1
ATOM 715 N N . PHE A 1 86 ? -1.512 -6.792 -0.638 1.00 88.94 86 PHE A N 1
ATOM 716 C CA . PHE A 1 86 ? -1.185 -5.669 0.234 1.00 88.94 86 PHE A CA 1
ATOM 717 C C . PHE A 1 86 ? 0.046 -6.004 1.081 1.00 88.94 86 PHE A C 1
ATOM 719 O O . PHE A 1 86 ? 0.039 -6.957 1.860 1.00 88.94 86 PHE A O 1
ATOM 726 N N . HIS A 1 87 ? 1.099 -5.202 0.959 1.00 90.38 87 HIS A N 1
ATOM 727 C CA . HIS A 1 87 ? 2.302 -5.282 1.782 1.00 90.38 87 HIS A CA 1
ATOM 728 C C . HIS A 1 87 ? 2.293 -4.145 2.811 1.00 90.38 87 HIS A C 1
ATOM 730 O O . HIS A 1 87 ? 2.175 -2.982 2.429 1.00 90.38 87 HIS A O 1
ATOM 736 N N . GLY A 1 88 ? 2.419 -4.466 4.100 1.00 89.06 88 GLY A N 1
ATOM 737 C CA . GLY A 1 88 ? 2.350 -3.497 5.200 1.00 89.06 88 GLY A CA 1
ATOM 738 C C . GLY A 1 88 ? 1.762 -4.118 6.478 1.00 89.06 88 GLY A C 1
ATOM 739 O O . GLY A 1 88 ? 1.740 -5.348 6.582 1.00 89.06 88 GLY A O 1
ATOM 740 N N . PRO A 1 89 ? 1.269 -3.300 7.430 1.00 93.12 89 PRO A N 1
ATOM 741 C CA . PRO A 1 89 ? 1.220 -1.832 7.402 1.00 93.12 89 PRO A CA 1
ATOM 742 C C . PRO A 1 89 ? 2.593 -1.171 7.563 1.00 93.12 89 PRO A C 1
ATOM 744 O O . PRO A 1 89 ? 3.455 -1.660 8.291 1.00 93.12 89 PRO A O 1
ATOM 747 N N . PHE A 1 90 ? 2.761 -0.013 6.929 1.00 92.50 90 PHE A N 1
ATOM 748 C CA . PHE A 1 90 ? 3.874 0.908 7.142 1.00 92.50 90 PHE A CA 1
ATOM 749 C C . PHE A 1 90 ? 3.388 2.169 7.875 1.00 92.50 90 PHE A C 1
ATOM 751 O O . PHE A 1 90 ? 2.288 2.657 7.597 1.00 92.50 90 PHE A O 1
ATOM 758 N N . PRO A 1 91 ? 4.201 2.742 8.777 1.00 89.56 91 PRO A N 1
ATOM 759 C CA . PRO A 1 91 ? 3.835 3.926 9.554 1.00 89.56 91 PRO A CA 1
ATOM 760 C C . PRO A 1 91 ? 3.833 5.215 8.720 1.00 89.56 91 PRO A C 1
ATOM 762 O O . PRO A 1 91 ? 3.181 6.187 9.094 1.00 89.56 91 PRO A O 1
ATOM 765 N N . SER A 1 92 ? 4.544 5.252 7.587 1.00 91.88 92 SER A N 1
ATOM 766 C CA . SER A 1 92 ? 4.615 6.433 6.723 1.00 91.88 92 SER A CA 1
ATOM 767 C C . SER A 1 92 ? 4.656 6.080 5.237 1.00 91.88 92 SER A C 1
ATOM 769 O O . SER A 1 92 ? 5.145 5.019 4.835 1.00 91.88 92 SER A O 1
ATOM 771 N N . ARG A 1 93 ? 4.222 7.029 4.396 1.00 88.62 93 ARG A N 1
ATOM 772 C CA . ARG A 1 93 ? 4.347 6.935 2.932 1.00 88.62 93 ARG A CA 1
ATOM 773 C C . ARG A 1 93 ? 5.802 6.745 2.490 1.00 88.62 93 ARG A C 1
ATOM 775 O O . ARG A 1 93 ? 6.057 6.034 1.526 1.00 88.62 93 ARG A O 1
ATOM 782 N N . MET A 1 94 ? 6.754 7.361 3.195 1.00 90.56 94 MET A N 1
ATOM 783 C CA . MET A 1 94 ? 8.185 7.257 2.889 1.00 90.56 94 MET A CA 1
ATOM 784 C C . MET A 1 94 ? 8.721 5.838 3.123 1.00 90.56 94 MET A C 1
ATOM 786 O O . MET A 1 94 ? 9.499 5.322 2.315 1.00 90.56 94 MET A O 1
ATOM 790 N N . GLU A 1 95 ? 8.272 5.175 4.188 1.00 90.94 95 GLU A N 1
ATOM 791 C CA . GLU A 1 95 ? 8.613 3.773 4.437 1.00 90.94 95 GLU A CA 1
ATOM 792 C C . GLU A 1 95 ? 7.968 2.836 3.418 1.00 90.94 95 GLU A C 1
ATOM 794 O O . GLU A 1 95 ? 8.654 1.957 2.891 1.00 90.94 95 GLU A O 1
ATOM 799 N N . ALA A 1 96 ? 6.698 3.070 3.073 1.00 90.50 96 ALA A N 1
ATOM 800 C CA . ALA A 1 96 ? 6.023 2.327 2.013 1.00 90.50 96 ALA A CA 1
ATOM 801 C C . ALA A 1 96 ? 6.743 2.492 0.661 1.00 90.50 96 ALA A C 1
ATOM 803 O O . ALA A 1 96 ? 6.973 1.508 -0.034 1.00 90.50 96 ALA A O 1
ATOM 804 N N . ALA A 1 97 ? 7.201 3.700 0.319 1.00 88.62 97 ALA A N 1
ATOM 805 C CA . ALA A 1 97 ? 7.981 3.950 -0.896 1.00 88.62 97 ALA A CA 1
ATOM 806 C C . ALA A 1 97 ? 9.340 3.235 -0.882 1.00 88.62 97 ALA A C 1
ATOM 808 O O . ALA A 1 97 ? 9.767 2.663 -1.886 1.00 88.62 97 ALA A O 1
ATOM 809 N N . SER A 1 98 ? 10.003 3.205 0.274 1.00 89.25 98 SER A N 1
ATOM 810 C CA . SER A 1 98 ? 11.253 2.461 0.443 1.00 89.25 98 SER A CA 1
ATOM 811 C C . SER A 1 98 ? 11.032 0.953 0.303 1.00 89.25 98 SER A C 1
ATOM 813 O O . SER A 1 98 ? 11.849 0.259 -0.301 1.00 89.25 98 SER A O 1
ATOM 815 N N . ALA A 1 99 ? 9.924 0.434 0.841 1.00 88.44 99 ALA A N 1
ATOM 816 C CA . ALA A 1 99 ? 9.529 -0.96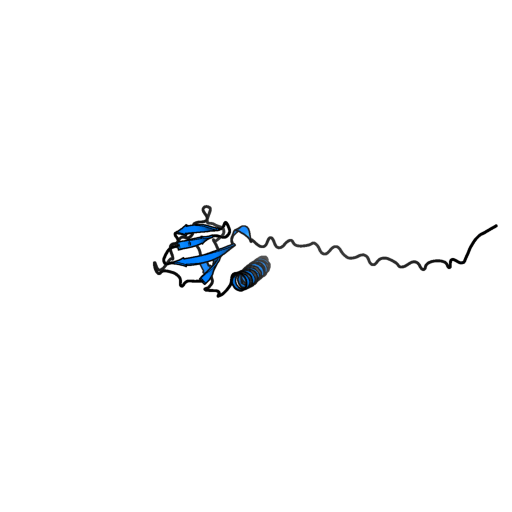1 0.688 1.00 88.44 99 ALA A CA 1
ATOM 817 C C . ALA A 1 99 ? 9.184 -1.301 -0.762 1.00 88.44 99 ALA A C 1
ATOM 819 O O . ALA A 1 99 ? 9.661 -2.315 -1.265 1.00 88.44 99 ALA A O 1
ATOM 820 N N . LEU A 1 100 ? 8.444 -0.427 -1.445 1.00 87.38 100 LEU A N 1
ATOM 821 C CA . LEU A 1 100 ? 8.157 -0.544 -2.867 1.00 87.38 100 LEU A CA 1
ATOM 822 C C . LEU A 1 100 ? 9.452 -0.668 -3.672 1.00 87.38 100 LEU A C 1
ATOM 824 O O . LEU A 1 100 ? 9.601 -1.632 -4.412 1.00 87.38 100 LEU A O 1
ATOM 828 N N . ASN A 1 101 ? 10.418 0.231 -3.460 1.00 86.19 101 ASN A N 1
ATOM 829 C CA . ASN A 1 101 ? 11.708 0.179 -4.151 1.00 86.19 101 ASN A CA 1
ATOM 830 C C . ASN A 1 101 ? 12.450 -1.154 -3.923 1.00 86.19 101 ASN A C 1
ATOM 832 O O . ASN A 1 101 ? 13.075 -1.692 -4.833 1.00 86.19 101 ASN A O 1
ATOM 836 N N . ARG A 1 102 ? 12.359 -1.733 -2.717 1.00 84.25 102 ARG A N 1
ATOM 837 C CA . ARG A 1 102 ? 12.928 -3.064 -2.440 1.00 84.25 102 ARG A CA 1
ATOM 838 C C . ARG A 1 102 ? 12.184 -4.175 -3.183 1.00 84.25 102 ARG A C 1
ATOM 840 O O . ARG A 1 102 ? 12.827 -5.069 -3.728 1.00 84.25 102 ARG A O 1
ATOM 847 N N . LEU A 1 103 ? 10.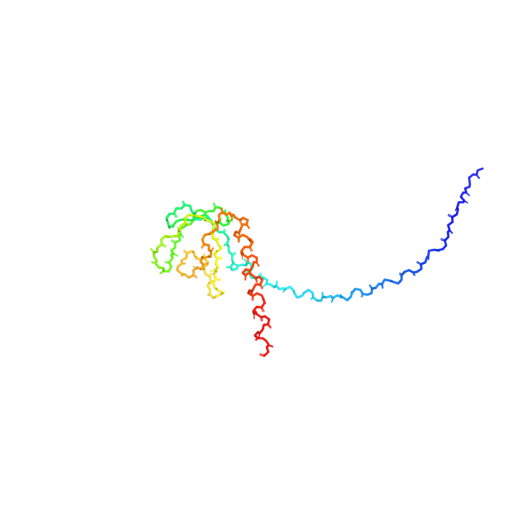851 -4.131 -3.206 1.00 82.50 103 LEU A N 1
ATOM 848 C CA . LEU A 1 103 ? 10.016 -5.126 -3.887 1.00 82.50 103 LEU A CA 1
ATOM 849 C C . LEU A 1 103 ? 10.280 -5.134 -5.395 1.00 82.50 103 LEU A C 1
ATOM 851 O O . LEU A 1 103 ? 10.462 -6.201 -5.982 1.00 82.50 103 LEU A O 1
ATOM 855 N N . THR A 1 104 ? 10.388 -3.957 -6.003 1.00 77.94 104 THR A N 1
ATOM 856 C CA . THR A 1 104 ? 10.670 -3.817 -7.430 1.00 77.94 104 THR A CA 1
ATOM 857 C C . THR A 1 104 ? 12.094 -4.216 -7.807 1.00 77.94 104 THR A C 1
ATOM 859 O O . THR A 1 104 ? 12.283 -4.930 -8.794 1.00 77.94 104 THR A O 1
ATOM 862 N N . VAL A 1 105 ? 13.101 -3.829 -7.017 1.00 76.25 105 VAL A N 1
ATOM 863 C CA . VAL A 1 105 ? 14.493 -4.256 -7.246 1.00 76.25 105 VAL A CA 1
ATOM 864 C C . VAL A 1 105 ? 14.627 -5.779 -7.145 1.00 76.25 105 VAL A C 1
ATOM 866 O O . VAL A 1 105 ? 15.283 -6.396 -7.986 1.00 76.25 105 VAL A O 1
ATOM 869 N N . ASN A 1 106 ? 13.957 -6.406 -6.175 1.00 69.38 106 ASN A N 1
ATOM 870 C CA . ASN A 1 106 ? 13.949 -7.862 -6.041 1.00 69.38 106 ASN A CA 1
ATOM 871 C C . ASN A 1 106 ? 13.245 -8.546 -7.223 1.00 69.38 106 ASN A C 1
ATOM 873 O O . ASN A 1 106 ? 13.771 -9.520 -7.763 1.00 69.38 106 ASN A O 1
ATOM 877 N N . ALA A 1 107 ? 12.096 -8.031 -7.668 1.00 66.88 107 ALA A N 1
ATOM 878 C CA . ALA A 1 107 ? 11.386 -8.567 -8.831 1.00 66.88 107 ALA A CA 1
ATOM 879 C C . ALA A 1 107 ? 12.253 -8.514 -10.104 1.00 66.88 107 ALA A C 1
ATOM 881 O O . ALA A 1 107 ? 12.349 -9.493 -10.850 1.00 66.88 107 ALA A O 1
ATOM 882 N N . ALA A 1 108 ? 12.963 -7.404 -10.308 1.00 64.88 108 ALA A N 1
ATOM 883 C CA . ALA A 1 108 ? 13.915 -7.242 -11.399 1.00 64.88 108 ALA A CA 1
ATOM 884 C C . ALA A 1 108 ? 15.114 -8.202 -11.318 1.00 64.88 108 ALA A C 1
ATOM 886 O O . ALA A 1 108 ? 15.571 -8.720 -12.341 1.00 64.88 108 ALA A O 1
ATOM 887 N N . ALA A 1 109 ? 15.630 -8.447 -10.112 1.00 61.25 109 ALA A N 1
ATOM 888 C CA . ALA A 1 109 ? 16.737 -9.372 -9.891 1.00 61.25 109 ALA A CA 1
ATOM 889 C C . ALA A 1 109 ? 16.334 -10.829 -10.177 1.00 61.25 109 ALA A C 1
ATOM 891 O O . ALA A 1 109 ? 17.090 -11.559 -1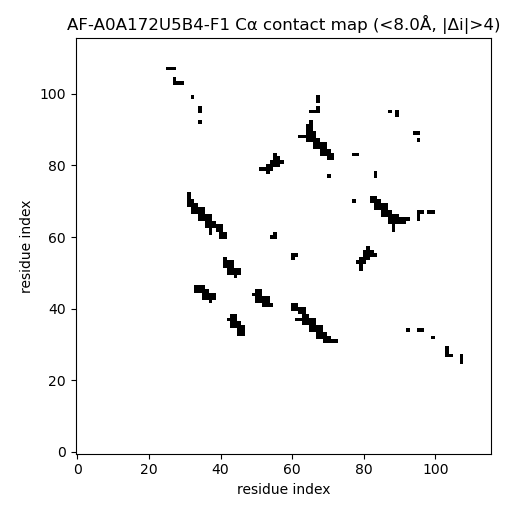0.816 1.00 61.25 109 ALA A O 1
ATOM 892 N N . PHE A 1 110 ? 15.124 -11.244 -9.791 1.00 57.22 110 PHE A N 1
ATOM 893 C CA . PHE A 1 110 ? 14.623 -12.596 -10.065 1.00 57.22 110 PHE A CA 1
ATOM 894 C C . PHE A 1 110 ? 14.362 -12.851 -11.556 1.00 57.22 110 PHE A C 1
ATOM 896 O O . PHE A 1 110 ? 14.670 -13.937 -12.050 1.00 57.22 110 PHE A O 1
ATOM 903 N N . ARG A 1 111 ? 13.869 -11.853 -12.307 1.00 56.22 111 ARG A N 1
ATOM 904 C CA . ARG A 1 111 ? 13.679 -11.972 -13.768 1.00 56.22 111 ARG A CA 1
ATOM 905 C C . ARG A 1 111 ? 15.007 -12.210 -14.517 1.00 56.22 111 ARG A C 1
ATOM 907 O O . ARG A 1 111 ? 14.997 -12.858 -15.559 1.00 56.22 111 ARG A O 1
ATOM 914 N N . ARG A 1 112 ? 16.159 -11.786 -13.971 1.00 51.53 112 ARG A N 1
ATOM 915 C CA . ARG A 1 112 ? 17.490 -12.063 -14.558 1.00 51.53 112 ARG A CA 1
ATOM 916 C C . ARG A 1 112 ? 17.923 -13.529 -14.471 1.00 51.53 112 ARG A C 1
ATOM 918 O O . ARG A 1 112 ? 18.715 -13.958 -15.301 1.00 51.53 112 ARG A O 1
ATOM 925 N N . HIS A 1 113 ? 17.423 -14.294 -13.502 1.00 49.09 113 HIS A N 1
ATOM 926 C CA . HIS A 1 113 ? 17.898 -15.660 -13.249 1.00 49.09 113 HIS A CA 1
ATOM 927 C C . HIS A 1 113 ? 17.123 -16.753 -14.000 1.00 49.09 113 HIS A C 1
ATOM 929 O O . HIS A 1 113 ? 17.511 -17.915 -13.938 1.00 49.09 113 HIS A O 1
ATOM 935 N N . LYS A 1 114 ? 16.044 -16.396 -14.710 1.00 44.34 114 LYS A N 1
ATOM 936 C CA . LYS A 1 114 ? 15.176 -17.337 -15.444 1.00 44.34 114 LYS A CA 1
ATOM 937 C C . LYS A 1 114 ? 15.497 -17.435 -16.948 1.00 44.34 114 LYS A C 1
ATOM 939 O O . LYS A 1 114 ? 14.699 -17.966 -17.709 1.00 44.34 114 LYS A O 1
ATOM 944 N N . LEU A 1 115 ? 16.640 -16.888 -17.364 1.00 46.28 115 LEU A N 1
ATOM 945 C CA . LEU A 1 115 ? 17.142 -16.866 -18.747 1.00 46.28 115 LEU A CA 1
ATOM 946 C C . LEU A 1 115 ? 18.404 -17.734 -18.940 1.00 46.28 115 LEU A C 1
ATOM 948 O O . LEU A 1 115 ? 19.158 -17.512 -19.885 1.00 46.28 115 LEU A O 1
ATOM 952 N N . LEU A 1 116 ? 18.630 -18.704 -18.048 1.00 42.28 116 LEU A N 1
ATOM 953 C CA . LEU A 1 116 ? 19.637 -19.759 -18.199 1.00 42.28 116 LEU A CA 1
ATOM 954 C C . LEU A 1 116 ? 18.951 -21.119 -18.307 1.00 42.28 116 LEU A C 1
ATOM 956 O O . LEU A 1 116 ? 18.036 -21.363 -17.487 1.00 42.28 116 LEU A O 1
#

Nearest PDB structures (foldseek):
  8szr-assembly1_A  TM=5.096E-01  e=1.675E+00  Canis lupus familiaris
  6i52-assembly1_B  TM=4.511E-01  e=7.872E+00  Saccharomyces cerevisiae S288C

Radius of gyration: 25.13 Å; Cα contacts (8 Å, |Δi|>4): 147; chains: 1; bounding box: 65×71×37 Å

Solvent-accessible surface area (backbone atoms only — not comparable to full-atom values): 7272 Å² total; per-residue (Å²): 134,90,82,86,81,89,82,81,87,82,78,88,76,83,77,77,83,75,75,78,71,77,76,73,72,73,77,60,64,61,87,39,46,46,57,30,37,29,77,46,76,45,30,28,31,43,80,88,70,45,82,44,70,44,44,44,76,84,76,55,67,66,72,70,30,19,26,32,36,36,47,58,92,85,59,90,67,96,54,55,33,55,74,38,45,75,46,70,74,22,98,37,68,69,54,26,51,53,48,45,55,52,54,43,54,49,53,56,56,56,63,65,67,74,80,116

Secondary structure (DSSP, 8-state):
-------PPPP--PPP-------------GGGEEEEEEEETTEEE-TTS-EEE---TTSPPPPSEEEEEE--TT-SS--SSTTSEEEEEESSHHHHHHHHHHHHHHHHHHHHTT--